Protein AF-A0A1Y5E3F0-F1 (afdb_monomer_lite)

Foldseek 3Di:
DDWAWDAAFDVQWGWIDDLQWIFIWGWDDDPPDTDTDTDDTGRFFLVVVVVVCVVVVRHGDPVNVVVSVPAHTGPVVNSCCVVVVVPDD

Secondary structure (DSSP, 8-state):
---EEEEEEETTEEEEE-SS-EEEEEEEEETTEEEEEEEEEE-SBHHHHHHHHHHTT----HHHHHHHHHS-SBHHHHHHHHHHTTS--

Sequence (89 aa):
MKDKFLFELTDGWALLYDNRQWMICRARKRHAQEVWHPVSFIESTKTALLVCMRQKGIVPTPEAQAKLDKMPERFRDWLQEHLGGNVNG

Radius of gyration: 13.27 Å; chains: 1; bounding box: 43×27×31 Å

Structure (mmCIF, N/CA/C/O backbone):
data_AF-A0A1Y5E3F0-F1
#
_entry.id   AF-A0A1Y5E3F0-F1
#
loop_
_atom_site.group_PDB
_atom_site.id
_atom_site.type_symbol
_atom_site.label_atom_id
_atom_site.label_alt_id
_atom_site.label_comp_id
_atom_site.label_asym_id
_atom_site.label_entity_id
_atom_site.label_seq_id
_atom_site.pdbx_PDB_ins_code
_atom_site.Cartn_x
_atom_site.Cartn_y
_atom_site.Cartn_z
_atom_site.occupancy
_atom_site.B_iso_or_equiv
_atom_site.auth_seq_id
_atom_site.auth_comp_id
_atom_site.auth_asym_id
_atom_site.auth_atom_id
_atom_site.pdbx_PDB_model_num
ATOM 1 N N . MET A 1 1 ? 2.477 -16.471 11.192 1.00 53.03 1 MET A N 1
ATOM 2 C CA . MET A 1 1 ? 2.641 -15.345 10.247 1.00 53.03 1 MET A CA 1
ATOM 3 C C . MET A 1 1 ? 2.411 -14.072 11.035 1.00 53.03 1 MET A C 1
ATOM 5 O O . MET A 1 1 ? 1.484 -14.066 11.830 1.00 53.03 1 MET A O 1
ATOM 9 N N . LYS A 1 2 ? 3.292 -13.073 10.920 1.00 72.62 2 LYS A N 1
ATOM 10 C CA . LYS A 1 2 ? 3.036 -11.730 11.453 1.00 72.62 2 LYS A CA 1
ATOM 11 C C . LYS A 1 2 ? 2.837 -10.826 10.252 1.00 72.62 2 LYS A C 1
ATOM 13 O O . LYS A 1 2 ? 3.809 -10.466 9.596 1.00 72.62 2 LYS A O 1
ATOM 18 N N . ASP A 1 3 ? 1.585 -10.563 9.943 1.00 81.12 3 ASP A N 1
ATOM 19 C CA . ASP A 1 3 ? 1.175 -9.498 9.050 1.00 81.12 3 ASP A CA 1
ATOM 20 C C . ASP A 1 3 ? 1.651 -8.160 9.623 1.00 81.12 3 ASP A C 1
ATOM 22 O O . ASP A 1 3 ? 1.442 -7.832 10.792 1.00 81.12 3 ASP A O 1
ATOM 26 N N . LYS A 1 4 ? 2.411 -7.431 8.809 1.00 89.38 4 LYS A N 1
ATOM 27 C CA . LYS A 1 4 ? 3.018 -6.157 9.170 1.00 89.38 4 LYS A CA 1
ATOM 28 C C . LYS A 1 4 ? 2.301 -5.047 8.431 1.00 89.38 4 LYS A C 1
ATOM 30 O O . LYS A 1 4 ? 2.183 -5.071 7.208 1.00 89.38 4 LYS A O 1
ATOM 35 N N . PHE A 1 5 ? 1.843 -4.065 9.191 1.00 91.00 5 PHE A N 1
ATOM 36 C CA . PHE A 1 5 ? 1.311 -2.828 8.649 1.00 91.00 5 PHE A CA 1
ATOM 37 C C . PHE A 1 5 ? 2.405 -2.040 7.933 1.00 91.00 5 PHE A C 1
ATOM 39 O O . PHE A 1 5 ? 3.480 -1.839 8.497 1.00 91.00 5 PHE A O 1
ATOM 46 N N . LEU A 1 6 ? 2.132 -1.620 6.694 1.00 90.94 6 LEU A N 1
ATOM 47 C CA . LEU A 1 6 ? 3.059 -0.814 5.907 1.00 90.94 6 LEU A CA 1
ATOM 48 C C . LEU A 1 6 ? 2.612 0.650 5.869 1.00 90.94 6 LEU A C 1
ATOM 50 O O . LEU A 1 6 ? 3.327 1.522 6.356 1.00 90.94 6 LEU A O 1
ATOM 54 N N . PHE A 1 7 ? 1.436 0.923 5.304 1.00 92.69 7 PHE A N 1
ATOM 55 C CA . PHE A 1 7 ? 0.808 2.247 5.305 1.00 92.69 7 PHE A CA 1
ATOM 56 C C . PHE A 1 7 ? -0.667 2.168 4.900 1.00 92.69 7 PHE A C 1
ATOM 58 O O . PHE A 1 7 ? -1.098 1.219 4.241 1.00 92.69 7 PHE A O 1
ATOM 65 N N . GLU A 1 8 ? -1.436 3.196 5.256 1.00 93.69 8 GLU A N 1
ATOM 66 C CA . GLU A 1 8 ? -2.806 3.369 4.767 1.00 93.69 8 GLU A CA 1
ATOM 67 C C . GLU A 1 8 ? -2.789 3.800 3.304 1.00 93.69 8 GLU A C 1
ATOM 69 O O . GLU A 1 8 ? -2.029 4.685 2.911 1.00 93.69 8 GLU A O 1
ATOM 74 N N . LEU A 1 9 ? -3.623 3.154 2.494 1.00 92.88 9 LEU A N 1
ATOM 75 C CA . LEU A 1 9 ? -3.830 3.515 1.098 1.00 92.88 9 LEU A CA 1
ATOM 76 C C . LEU A 1 9 ? -4.790 4.700 1.017 1.00 92.88 9 LEU A C 1
ATOM 78 O O . LEU A 1 9 ? -4.523 5.676 0.326 1.00 92.88 9 LEU A O 1
ATOM 82 N N . THR A 1 10 ? -5.913 4.591 1.717 1.00 93.06 10 THR A N 1
ATOM 83 C CA . THR A 1 10 ? -6.986 5.585 1.806 1.00 93.06 10 THR A CA 1
ATOM 84 C C . THR A 1 10 ? -7.890 5.212 2.979 1.00 93.06 10 THR A C 1
ATOM 86 O O . THR A 1 10 ? -7.675 4.171 3.601 1.00 93.06 10 THR A O 1
ATOM 89 N N . ASP A 1 11 ? -8.905 6.019 3.273 1.00 90.31 11 ASP A N 1
ATOM 90 C CA . ASP A 1 11 ? -9.819 5.757 4.386 1.00 90.31 11 ASP A CA 1
ATOM 91 C C . ASP A 1 11 ? -10.418 4.339 4.291 1.00 90.31 11 ASP A C 1
ATOM 93 O O . ASP A 1 11 ? -10.994 3.929 3.275 1.00 90.31 11 ASP A O 1
ATOM 97 N N . GLY A 1 12 ? -10.196 3.547 5.341 1.00 90.81 12 GLY A N 1
ATOM 98 C CA . GLY A 1 12 ? -10.651 2.164 5.435 1.00 90.81 12 GLY A CA 1
ATOM 99 C C . GLY A 1 12 ? -9.879 1.137 4.594 1.00 90.81 12 GLY A C 1
ATOM 100 O O . GLY A 1 12 ? -10.308 -0.020 4.524 1.00 90.81 12 GLY A O 1
ATOM 101 N N . TRP A 1 13 ? -8.746 1.504 3.989 1.00 94.38 13 TRP A N 1
ATOM 102 C CA . TRP A 1 13 ? -7.882 0.601 3.223 1.00 94.38 13 TRP A CA 1
ATOM 103 C C . TRP A 1 13 ? -6.413 0.764 3.594 1.00 94.38 13 TRP A C 1
ATOM 105 O O . TRP A 1 13 ? -5.867 1.862 3.572 1.00 94.38 13 TRP A O 1
ATOM 115 N N . ALA A 1 14 ? -5.729 -0.352 3.818 1.00 94.50 14 ALA A N 1
ATOM 116 C CA . ALA A 1 14 ? -4.310 -0.358 4.138 1.00 94.50 14 ALA A CA 1
ATOM 117 C C . ALA A 1 14 ? -3.554 -1.400 3.323 1.00 94.50 14 ALA A C 1
ATOM 119 O O . ALA A 1 14 ? -4.101 -2.436 2.937 1.00 94.50 14 ALA A O 1
ATOM 120 N N . LEU A 1 15 ? -2.276 -1.121 3.086 1.00 94.19 15 LEU A N 1
ATOM 121 C CA . LEU A 1 15 ? -1.332 -2.091 2.568 1.00 94.19 15 LEU A CA 1
ATOM 122 C C . LEU A 1 15 ? -0.565 -2.688 3.747 1.00 94.19 15 LEU A C 1
ATOM 124 O O . LEU A 1 15 ? 0.108 -1.987 4.505 1.00 94.19 15 LEU A O 1
ATOM 128 N N . LEU A 1 16 ? -0.693 -3.996 3.904 1.00 93.81 16 LEU A N 1
ATOM 129 C CA . LEU A 1 16 ? 0.099 -4.813 4.808 1.00 93.81 16 LEU A CA 1
ATOM 130 C C . LEU A 1 16 ? 1.040 -5.680 3.973 1.00 93.81 16 LEU A C 1
ATOM 132 O O . LEU A 1 16 ? 0.913 -5.787 2.753 1.00 93.81 16 LEU A O 1
ATOM 136 N N . TYR A 1 17 ? 1.981 -6.330 4.634 1.00 93.19 17 TYR A N 1
ATOM 137 C CA . TYR A 1 17 ? 2.813 -7.345 4.013 1.00 93.19 17 TYR A CA 1
ATOM 138 C C . TYR A 1 17 ? 3.126 -8.465 4.998 1.00 93.19 17 TYR A C 1
ATOM 140 O O . TYR A 1 17 ? 3.109 -8.275 6.215 1.00 93.19 17 TYR A O 1
ATOM 148 N N . ASP A 1 18 ? 3.438 -9.635 4.464 1.00 89.88 18 ASP A N 1
ATOM 149 C CA . ASP A 1 18 ? 4.120 -10.693 5.198 1.00 89.88 18 ASP A CA 1
ATOM 150 C C . ASP A 1 18 ? 5.469 -11.001 4.516 1.00 89.88 18 ASP A C 1
ATOM 152 O O . ASP A 1 18 ? 5.903 -10.295 3.611 1.00 89.88 18 ASP A O 1
ATOM 156 N N . ASN A 1 19 ? 6.171 -12.054 4.937 1.00 86.69 19 ASN A N 1
ATOM 157 C CA . ASN A 1 19 ? 7.472 -12.413 4.352 1.00 86.69 19 ASN A CA 1
ATOM 158 C C . ASN A 1 19 ? 7.383 -13.016 2.929 1.00 86.69 19 ASN A C 1
ATOM 160 O O . ASN A 1 19 ? 8.387 -13.508 2.417 1.00 86.69 19 ASN A O 1
ATOM 164 N N . ARG A 1 20 ? 6.196 -13.071 2.320 1.00 88.81 20 ARG A N 1
ATOM 165 C CA . ARG A 1 20 ? 5.917 -13.741 1.042 1.00 88.81 20 ARG A CA 1
ATOM 166 C C . ARG A 1 20 ? 5.132 -12.870 0.065 1.00 88.81 20 ARG A C 1
ATOM 168 O O . ARG A 1 20 ? 5.307 -13.047 -1.135 1.00 88.81 20 ARG A O 1
ATOM 175 N N . GLN A 1 21 ? 4.294 -11.956 0.547 1.00 92.50 21 GLN A N 1
ATOM 176 C CA . GLN A 1 21 ? 3.384 -11.192 -0.301 1.00 92.50 21 GLN A CA 1
ATOM 177 C C . GLN A 1 21 ? 2.957 -9.853 0.310 1.00 92.50 21 GLN A C 1
ATOM 179 O O . GLN A 1 21 ? 2.920 -9.671 1.531 1.00 92.50 21 GLN A O 1
ATOM 184 N N . TRP A 1 22 ? 2.557 -8.925 -0.560 1.00 94.44 22 TRP A N 1
ATOM 185 C CA . TRP A 1 22 ? 1.759 -7.770 -0.164 1.00 94.44 22 TRP A CA 1
ATOM 186 C C . TRP A 1 22 ? 0.316 -8.189 0.074 1.00 94.44 22 TRP A C 1
ATOM 188 O O . TRP A 1 22 ? -0.222 -9.063 -0.605 1.00 94.44 22 TRP A O 1
ATOM 198 N N . MET A 1 23 ? -0.334 -7.527 1.018 1.00 94.44 23 MET A N 1
ATOM 199 C CA . MET A 1 23 ? -1.713 -7.785 1.382 1.00 94.44 23 MET A CA 1
ATOM 200 C C . MET A 1 23 ? -2.493 -6.481 1.374 1.00 94.44 23 MET A C 1
ATOM 202 O O . MET A 1 23 ? -2.195 -5.561 2.131 1.00 94.44 23 MET A O 1
ATOM 206 N N . ILE A 1 24 ? -3.528 -6.405 0.547 1.00 94.06 24 ILE A N 1
ATOM 207 C CA . ILE A 1 24 ? -4.489 -5.309 0.640 1.00 94.06 24 ILE A CA 1
ATOM 208 C C . ILE A 1 24 ? -5.470 -5.674 1.746 1.00 94.06 24 ILE A C 1
ATOM 210 O O . ILE A 1 24 ? -6.153 -6.699 1.657 1.00 94.06 24 ILE A O 1
ATOM 214 N N . CYS A 1 25 ? -5.572 -4.820 2.754 1.00 93.94 25 CYS A N 1
ATOM 215 C CA . CYS A 1 25 ? -6.491 -4.974 3.866 1.00 93.94 25 CYS A CA 1
ATOM 216 C C . CYS A 1 25 ? -7.571 -3.903 3.841 1.00 93.94 25 CYS A C 1
ATOM 218 O O . CYS A 1 25 ? -7.336 -2.761 3.451 1.00 93.94 25 CYS A O 1
ATOM 220 N N . ARG A 1 26 ? -8.757 -4.279 4.313 1.00 92.69 26 ARG A N 1
ATOM 221 C CA . ARG A 1 26 ? -9.874 -3.365 4.527 1.00 92.69 26 ARG A CA 1
ATOM 222 C C . ARG A 1 26 ? -10.161 -3.259 6.016 1.00 92.69 26 ARG A C 1
ATOM 224 O O . ARG A 1 26 ? -10.272 -4.288 6.688 1.00 92.69 26 ARG A O 1
ATOM 231 N N . ALA A 1 27 ? -10.314 -2.038 6.510 1.00 91.75 27 ALA A N 1
ATOM 232 C CA . ALA A 1 27 ? -10.778 -1.789 7.862 1.00 91.75 27 ALA A CA 1
ATOM 233 C C . ALA A 1 27 ? -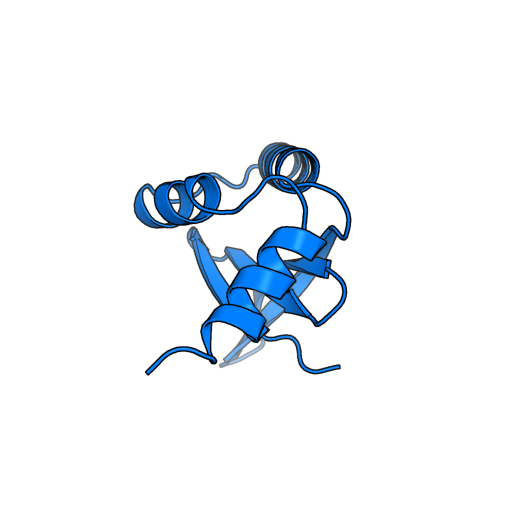12.192 -2.349 8.017 1.00 91.75 27 ALA A C 1
ATOM 235 O O . ALA A 1 27 ? -13.090 -2.086 7.209 1.00 91.75 27 ALA A O 1
ATOM 236 N N . ARG A 1 28 ? -12.407 -3.125 9.073 1.00 87.38 28 ARG A N 1
ATOM 237 C CA . ARG A 1 28 ? -13.743 -3.457 9.554 1.00 87.38 28 ARG A CA 1
ATOM 238 C C . ARG A 1 28 ? -13.848 -3.025 11.001 1.00 87.38 28 ARG A C 1
ATOM 240 O O . ARG A 1 28 ? -13.051 -3.437 11.840 1.00 87.38 28 ARG A O 1
ATOM 247 N N . LYS A 1 29 ? -14.878 -2.240 11.302 1.00 81.81 29 LYS A N 1
ATOM 248 C CA . LYS A 1 29 ? -15.258 -1.955 12.683 1.00 81.81 29 LYS A CA 1
ATOM 249 C C . LYS A 1 29 ? -15.885 -3.213 13.270 1.00 81.81 29 LYS A C 1
ATOM 251 O O . LYS A 1 29 ? -16.967 -3.623 12.852 1.00 81.81 29 LYS A O 1
ATOM 256 N N . ARG A 1 30 ? -15.195 -3.841 14.219 1.00 75.56 30 ARG A N 1
ATOM 257 C CA . ARG A 1 30 ? -15.734 -4.939 15.020 1.00 75.56 30 ARG A CA 1
ATOM 258 C C . ARG A 1 30 ? -15.893 -4.432 16.448 1.00 75.56 30 ARG A C 1
ATOM 260 O O . ARG A 1 30 ? -14.921 -4.292 17.183 1.00 75.56 30 ARG A O 1
ATOM 267 N N . HIS A 1 31 ? -17.138 -4.155 16.830 1.00 77.81 31 HIS A N 1
ATOM 268 C CA . HIS A 1 31 ? -17.476 -3.493 18.093 1.00 77.81 31 HIS A CA 1
ATOM 269 C C . HIS A 1 31 ? -16.740 -2.149 18.249 1.00 77.81 31 HIS A C 1
ATOM 271 O O . HIS A 1 31 ? -17.034 -1.209 17.516 1.00 77.81 31 HIS A O 1
ATOM 277 N N . ALA A 1 32 ? -15.789 -2.077 19.184 1.00 77.88 32 ALA A N 1
ATOM 278 C CA . ALA A 1 32 ? -15.020 -0.887 19.539 1.00 77.88 32 ALA A CA 1
ATOM 279 C C . ALA A 1 32 ? -13.608 -0.855 18.926 1.00 77.88 32 ALA A C 1
ATOM 281 O O . ALA A 1 32 ? -12.848 0.063 19.216 1.00 77.88 32 ALA A O 1
ATOM 282 N N . GLN A 1 33 ? -13.232 -1.852 18.116 1.00 79.44 33 GLN A N 1
ATOM 283 C CA . GLN A 1 33 ? -11.902 -1.932 17.514 1.00 79.44 33 GLN A CA 1
ATOM 284 C C . GLN A 1 33 ? -11.992 -1.984 15.993 1.00 79.44 33 GLN A C 1
ATOM 286 O O . GLN A 1 33 ? -12.831 -2.681 15.412 1.00 79.44 33 GLN A O 1
ATOM 291 N N . GLU A 1 34 ? -11.109 -1.234 15.349 1.00 81.25 34 GLU A N 1
ATOM 292 C CA . GLU A 1 34 ? -10.865 -1.368 13.926 1.00 81.25 34 GLU A CA 1
ATOM 293 C C . GLU A 1 34 ? -9.910 -2.536 13.697 1.00 81.25 34 GLU A C 1
ATOM 295 O O . GLU A 1 34 ? -8.805 -2.574 14.234 1.00 81.25 34 GLU A O 1
ATOM 300 N N . VAL A 1 35 ? -10.369 -3.522 12.930 1.00 86.56 35 VAL A N 1
ATOM 301 C CA . VAL A 1 35 ? -9.580 -4.699 12.577 1.00 86.56 35 VAL A CA 1
ATOM 302 C C . VAL A 1 35 ? -9.322 -4.671 11.080 1.00 86.56 35 VAL A C 1
ATOM 304 O O . VAL A 1 35 ? -10.252 -4.579 10.272 1.00 86.56 35 VAL A O 1
ATOM 307 N N . TRP A 1 36 ? -8.053 -4.782 10.705 1.00 90.12 36 TRP A N 1
ATOM 308 C CA . TRP A 1 36 ? -7.632 -4.895 9.316 1.00 90.12 36 TRP A CA 1
ATOM 309 C C . TRP A 1 36 ? -7.847 -6.322 8.828 1.00 90.12 36 TRP A C 1
ATOM 311 O O . TRP A 1 36 ? -7.212 -7.258 9.306 1.00 90.12 36 TRP A O 1
ATOM 321 N N . HIS A 1 37 ? -8.747 -6.496 7.863 1.00 90.31 37 HIS A N 1
ATOM 322 C CA . HIS A 1 37 ? -8.980 -7.792 7.239 1.00 90.31 37 HIS A CA 1
ATOM 323 C C . HIS A 1 37 ? -8.289 -7.862 5.878 1.00 90.31 37 HIS A C 1
ATOM 325 O O . HIS A 1 37 ? -8.643 -7.063 5.004 1.00 90.31 37 HIS A O 1
ATOM 331 N N . PRO A 1 38 ? -7.365 -8.813 5.653 1.00 91.12 38 PRO A N 1
ATOM 332 C CA . PRO A 1 38 ? -6.767 -9.010 4.342 1.00 91.12 38 PRO A CA 1
ATOM 333 C C . PRO A 1 38 ? -7.833 -9.484 3.355 1.00 91.12 38 PRO A C 1
ATOM 335 O O . PRO A 1 38 ? -8.573 -10.432 3.617 1.00 91.12 38 PRO A O 1
ATOM 338 N N . VAL A 1 39 ? -7.931 -8.800 2.217 1.00 92.56 39 VAL A N 1
ATOM 339 C CA . VAL A 1 39 ? -8.893 -9.117 1.153 1.00 92.56 39 VAL A CA 1
ATOM 340 C C . VAL A 1 39 ? -8.222 -9.564 -0.139 1.00 92.56 39 VAL A C 1
ATOM 342 O O . VAL A 1 39 ? -8.893 -10.100 -1.021 1.00 92.56 39 VAL A O 1
ATOM 345 N N . SER A 1 40 ? -6.928 -9.301 -0.313 1.00 92.69 40 SER A N 1
ATOM 346 C CA . SER A 1 40 ? -6.157 -9.762 -1.469 1.00 92.69 40 SER A CA 1
ATOM 347 C C . SER A 1 40 ? -4.691 -9.897 -1.122 1.00 92.69 40 SER A C 1
ATOM 349 O O . SER A 1 40 ? -4.161 -9.096 -0.359 1.00 92.69 40 SER A O 1
ATOM 351 N N . PHE A 1 41 ? -4.069 -10.905 -1.718 1.00 92.25 41 PHE A N 1
ATOM 352 C CA . PHE A 1 41 ? -2.691 -11.301 -1.488 1.00 92.25 41 PHE A CA 1
ATOM 353 C C . PHE A 1 41 ? -1.958 -11.262 -2.829 1.00 92.25 41 PHE A C 1
ATOM 355 O O . PHE A 1 41 ? -2.456 -11.801 -3.817 1.00 92.25 41 PHE A O 1
ATOM 362 N N . ILE A 1 42 ? -0.830 -10.559 -2.883 1.00 92.38 42 ILE A N 1
ATOM 363 C CA . ILE A 1 42 ? -0.095 -10.262 -4.110 1.00 92.38 42 ILE A CA 1
ATOM 364 C C . ILE A 1 42 ? 1.381 -10.572 -3.874 1.00 92.38 42 ILE A C 1
ATOM 366 O O . ILE A 1 42 ? 2.108 -9.779 -3.281 1.00 92.38 42 ILE A O 1
ATOM 370 N N . GLU A 1 43 ? 1.822 -11.729 -4.360 1.00 91.19 43 GLU A N 1
ATOM 371 C CA . GLU A 1 43 ? 3.225 -12.172 -4.287 1.00 91.19 43 GLU A CA 1
ATOM 372 C C . GLU A 1 43 ? 4.047 -11.809 -5.537 1.00 91.19 43 GLU A C 1
ATOM 374 O O . GLU A 1 43 ? 5.246 -12.071 -5.602 1.00 91.19 43 GLU A O 1
ATOM 379 N N . SER A 1 44 ? 3.400 -11.240 -6.559 1.00 89.62 44 SER A N 1
ATOM 380 C CA . SER A 1 44 ? 3.996 -11.065 -7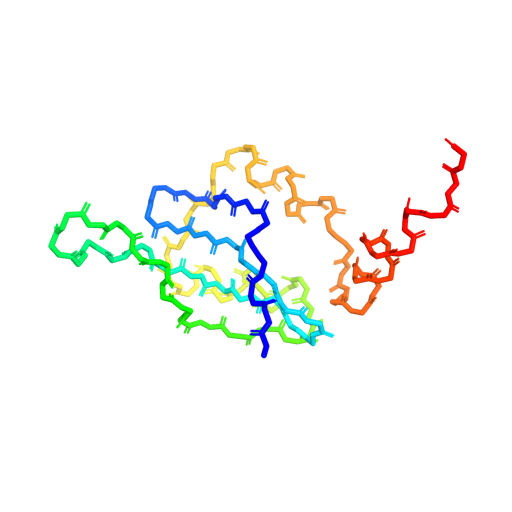.886 1.00 89.62 44 SER A CA 1
ATOM 381 C C . SER A 1 44 ? 4.606 -9.671 -8.071 1.00 89.62 44 SER A C 1
ATOM 383 O O . SER A 1 44 ? 5.739 -9.415 -7.654 1.00 89.62 44 SER A O 1
ATOM 385 N N . THR A 1 45 ? 3.872 -8.763 -8.720 1.00 92.19 45 THR A N 1
ATOM 386 C CA . THR A 1 45 ? 4.383 -7.461 -9.150 1.00 92.19 45 THR A CA 1
ATOM 387 C C . THR A 1 45 ? 3.542 -6.301 -8.638 1.00 92.19 45 THR A C 1
ATOM 389 O O . THR A 1 45 ? 2.348 -6.443 -8.357 1.00 92.19 45 THR A O 1
ATOM 392 N N . LYS A 1 46 ? 4.158 -5.118 -8.567 1.00 91.81 46 LYS A N 1
ATOM 393 C CA . LYS A 1 46 ? 3.495 -3.848 -8.270 1.00 91.81 46 LYS A CA 1
ATOM 394 C C . LYS A 1 46 ? 2.356 -3.593 -9.253 1.00 91.81 46 LYS A C 1
ATOM 396 O O . LYS A 1 46 ? 1.290 -3.144 -8.852 1.00 91.81 46 LYS A O 1
ATOM 401 N N . THR A 1 47 ? 2.526 -3.959 -10.520 1.00 92.31 47 THR A N 1
ATOM 402 C CA . THR A 1 47 ? 1.460 -3.867 -11.525 1.00 92.31 47 THR A CA 1
ATOM 403 C C . THR A 1 47 ? 0.236 -4.693 -11.130 1.00 92.31 47 THR A C 1
ATOM 405 O O . THR A 1 47 ? -0.882 -4.185 -11.189 1.00 92.31 47 THR A O 1
ATOM 408 N N . ALA A 1 48 ? 0.422 -5.929 -10.654 1.00 92.50 48 ALA A N 1
ATOM 409 C CA . ALA A 1 48 ? -0.684 -6.751 -10.160 1.00 92.50 48 ALA A CA 1
ATOM 410 C C . ALA A 1 48 ? -1.354 -6.129 -8.921 1.00 92.50 48 ALA A C 1
ATOM 412 O O . ALA A 1 48 ? -2.583 -6.117 -8.831 1.00 92.50 48 ALA A O 1
ATOM 413 N N . LEU A 1 49 ? -0.564 -5.550 -8.007 1.00 92.50 49 LEU A N 1
ATOM 414 C CA . LEU A 1 49 ? -1.070 -4.810 -6.847 1.00 92.50 49 LEU A CA 1
ATOM 415 C C . LEU A 1 49 ? -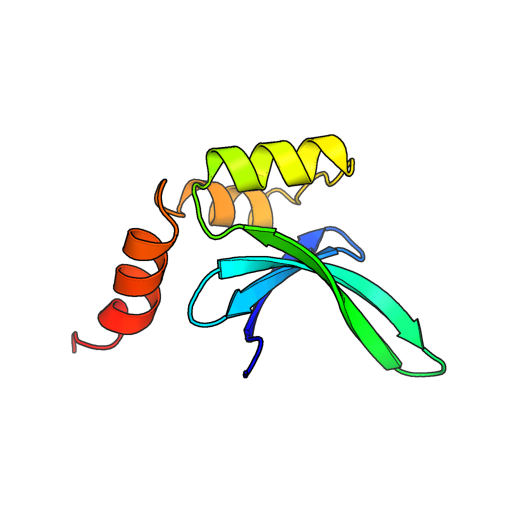1.956 -3.628 -7.279 1.00 92.50 49 LEU A C 1
ATOM 417 O O . LEU A 1 49 ? -3.097 -3.524 -6.833 1.00 92.50 49 LEU A O 1
ATOM 421 N N . LEU A 1 50 ? -1.466 -2.783 -8.188 1.00 9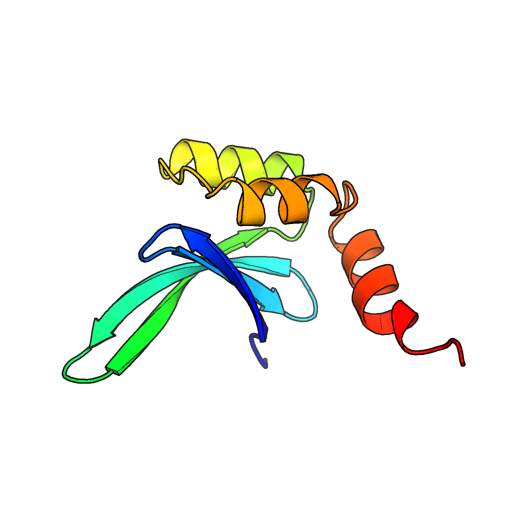1.88 50 LEU A N 1
ATOM 422 C CA . LEU A 1 50 ? -2.184 -1.605 -8.687 1.00 91.88 50 LEU A CA 1
ATOM 423 C C . LEU A 1 50 ? -3.457 -1.984 -9.453 1.00 91.88 50 LEU A C 1
ATOM 425 O O . LEU A 1 50 ? -4.503 -1.359 -9.275 1.00 91.88 50 LEU A O 1
ATOM 429 N N . VAL A 1 51 ? -3.407 -3.039 -10.270 1.00 93.19 51 VAL A N 1
ATOM 430 C CA . VAL A 1 51 ? -4.594 -3.569 -10.955 1.00 93.19 51 VAL A CA 1
ATOM 431 C C . VAL A 1 51 ? -5.622 -4.067 -9.940 1.00 93.19 51 VAL A C 1
ATOM 433 O O . VAL A 1 51 ? -6.804 -3.750 -10.067 1.00 93.19 51 VAL A O 1
ATOM 436 N N . CYS A 1 52 ? -5.189 -4.789 -8.903 1.00 93.25 52 CYS A N 1
ATOM 437 C CA . CYS A 1 52 ? -6.070 -5.264 -7.838 1.00 93.25 52 CYS A CA 1
ATOM 438 C C . CYS A 1 52 ? -6.723 -4.101 -7.075 1.00 93.25 52 CYS A C 1
ATOM 440 O O . CYS A 1 52 ? -7.931 -4.121 -6.831 1.00 93.25 52 CYS A O 1
ATOM 442 N N . MET A 1 53 ? -5.954 -3.054 -6.760 1.00 92.94 53 MET A N 1
ATOM 443 C CA . MET A 1 53 ? -6.472 -1.826 -6.152 1.00 92.94 53 MET A CA 1
ATOM 444 C C . MET A 1 53 ? -7.539 -1.170 -7.032 1.00 92.94 53 MET A C 1
ATOM 446 O O . MET A 1 53 ? -8.635 -0.876 -6.553 1.00 92.94 53 MET A O 1
ATOM 450 N N . ARG A 1 54 ? -7.261 -1.021 -8.333 1.00 93.00 54 ARG A N 1
ATOM 451 C CA . ARG A 1 54 ? -8.197 -0.431 -9.297 1.00 93.00 54 ARG A CA 1
ATOM 452 C C . ARG A 1 54 ? -9.486 -1.242 -9.419 1.00 93.00 54 ARG A C 1
ATOM 454 O O . ARG A 1 54 ? -10.564 -0.658 -9.410 1.00 93.00 54 ARG A O 1
ATOM 461 N N . GLN A 1 55 ? -9.396 -2.572 -9.476 1.00 93.25 55 GLN A N 1
ATOM 462 C CA . GLN A 1 55 ? -10.573 -3.453 -9.519 1.00 93.25 55 GLN A CA 1
ATOM 463 C C . GLN A 1 55 ? -11.451 -3.331 -8.268 1.00 93.25 55 GLN A C 1
ATOM 465 O O . GLN A 1 55 ? -12.662 -3.517 -8.342 1.00 93.25 55 GLN A O 1
ATOM 470 N N . LYS A 1 56 ? -10.854 -3.008 -7.117 1.00 90.19 56 LYS A N 1
ATOM 471 C CA . LYS A 1 56 ? -11.571 -2.787 -5.855 1.00 90.19 56 LYS A CA 1
ATOM 472 C C . LYS A 1 56 ? -12.046 -1.345 -5.661 1.00 90.19 56 LYS A C 1
ATOM 474 O O . LYS A 1 56 ? -12.660 -1.061 -4.636 1.00 90.19 56 LYS A O 1
ATOM 479 N N . GLY A 1 57 ? -11.763 -0.450 -6.609 1.00 91.94 57 GLY A N 1
ATOM 480 C CA . GLY A 1 57 ? -12.095 0.971 -6.502 1.00 91.94 57 GLY A CA 1
ATOM 481 C C . GLY A 1 57 ? -11.285 1.715 -5.437 1.00 91.94 57 GLY A C 1
ATOM 482 O O . GLY A 1 57 ? -11.751 2.720 -4.912 1.00 91.94 57 GLY A O 1
ATOM 483 N N . ILE A 1 58 ? -10.094 1.221 -5.085 1.00 93.19 58 ILE A N 1
ATOM 484 C CA . ILE A 1 58 ? -9.216 1.879 -4.113 1.00 93.19 58 ILE A CA 1
ATOM 485 C C . ILE A 1 58 ? -8.512 3.037 -4.814 1.00 93.19 58 ILE A C 1
ATOM 487 O O . ILE A 1 58 ? -7.721 2.819 -5.733 1.00 93.19 58 ILE A O 1
ATOM 491 N N . VAL A 1 59 ? -8.783 4.256 -4.354 1.00 92.62 59 VAL A N 1
ATOM 492 C CA . VAL A 1 59 ? -8.085 5.466 -4.795 1.00 92.62 59 VAL A CA 1
ATOM 493 C C . VAL A 1 59 ? -7.108 5.866 -3.691 1.00 92.62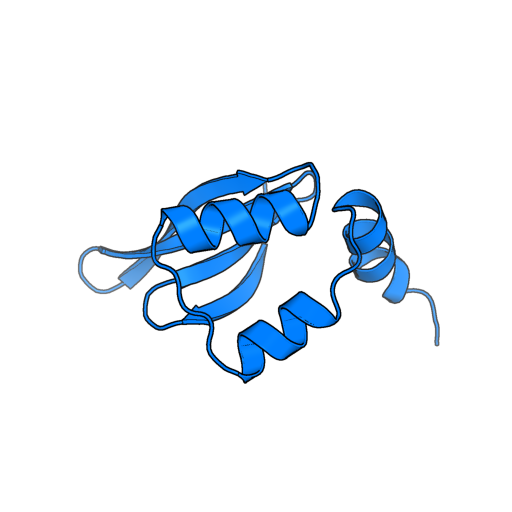 59 VAL A C 1
ATOM 495 O O . VAL A 1 59 ? -7.562 6.336 -2.645 1.00 92.62 59 VAL A O 1
ATOM 498 N N . PRO A 1 60 ? -5.796 5.629 -3.865 1.00 92.19 60 PRO A N 1
ATOM 499 C CA . PRO A 1 60 ? -4.818 5.968 -2.845 1.00 92.19 60 PRO A CA 1
ATOM 500 C C . PRO A 1 60 ? -4.713 7.486 -2.661 1.00 92.19 60 PRO A C 1
ATOM 502 O O . PRO A 1 60 ? -4.877 8.254 -3.611 1.00 92.19 60 PRO A O 1
ATOM 505 N N . THR A 1 61 ? -4.409 7.924 -1.441 1.00 94.25 61 THR A N 1
ATOM 506 C CA . THR A 1 61 ? -4.052 9.323 -1.175 1.00 94.25 61 THR A CA 1
ATOM 507 C C . THR A 1 61 ? -2.748 9.684 -1.896 1.00 94.25 61 THR A C 1
ATOM 509 O O . THR A 1 61 ? -1.954 8.792 -2.205 1.00 94.25 61 THR A O 1
ATOM 512 N N . PRO A 1 62 ? -2.461 10.976 -2.146 1.00 92.50 62 PRO A N 1
ATOM 513 C CA . PRO A 1 62 ? -1.205 11.390 -2.779 1.00 92.50 62 PRO A CA 1
ATOM 514 C C . PRO A 1 62 ? 0.041 10.863 -2.051 1.00 92.50 62 PRO A C 1
ATOM 516 O O . PRO A 1 62 ? 1.021 10.472 -2.681 1.00 92.50 62 PRO A O 1
ATOM 519 N N . GLU A 1 63 ? -0.014 10.789 -0.720 1.00 91.69 63 GLU A N 1
ATOM 520 C CA . GLU A 1 63 ? 1.063 10.245 0.110 1.00 91.69 63 GLU A CA 1
ATOM 521 C C . GLU A 1 63 ? 1.229 8.732 -0.071 1.00 91.69 63 GLU A C 1
ATOM 523 O O . GLU A 1 63 ? 2.353 8.237 -0.190 1.00 91.69 63 GLU A O 1
ATOM 528 N N . ALA A 1 64 ? 0.122 7.987 -0.119 1.00 92.38 64 ALA A N 1
ATOM 529 C CA . ALA A 1 64 ? 0.146 6.554 -0.383 1.00 92.38 64 ALA A CA 1
ATOM 530 C C . ALA A 1 64 ? 0.621 6.256 -1.810 1.00 92.38 64 ALA A C 1
ATOM 532 O O . ALA A 1 64 ? 1.424 5.348 -2.015 1.00 92.38 64 ALA A O 1
ATOM 533 N N . GLN A 1 65 ? 0.184 7.055 -2.782 1.00 92.38 65 GLN A N 1
ATOM 534 C CA . GLN A 1 65 ? 0.617 6.964 -4.171 1.00 92.38 65 GLN A CA 1
ATOM 535 C C . GLN A 1 65 ? 2.130 7.181 -4.282 1.00 92.38 65 GLN A C 1
ATOM 537 O O . GLN A 1 65 ? 2.823 6.331 -4.830 1.00 92.38 65 GLN A O 1
ATOM 542 N N . ALA A 1 66 ? 2.676 8.219 -3.641 1.00 92.38 66 ALA A N 1
ATOM 543 C CA . ALA A 1 66 ? 4.119 8.460 -3.620 1.00 92.38 66 ALA A CA 1
ATOM 544 C C . ALA A 1 66 ? 4.919 7.295 -3.004 1.00 92.38 66 ALA A C 1
ATOM 546 O O . ALA A 1 66 ? 6.041 7.018 -3.432 1.00 92.38 66 ALA A O 1
ATOM 547 N N . LYS A 1 67 ? 4.363 6.592 -2.006 1.00 91.44 67 LYS A N 1
ATOM 548 C CA . LYS A 1 67 ? 4.974 5.373 -1.448 1.00 91.44 67 LYS A CA 1
ATOM 549 C C . LYS A 1 67 ? 4.913 4.211 -2.439 1.00 91.44 67 LYS A C 1
ATOM 551 O O . LYS A 1 67 ? 5.925 3.546 -2.630 1.00 91.44 67 LYS A O 1
ATOM 556 N N . LEU A 1 68 ? 3.769 3.997 -3.092 1.00 90.75 68 LEU A N 1
ATOM 557 C CA . LEU A 1 68 ? 3.599 2.969 -4.125 1.00 90.75 68 LEU A CA 1
ATOM 558 C C . LEU A 1 68 ? 4.543 3.196 -5.311 1.00 90.75 68 LEU A C 1
ATOM 560 O O . LEU A 1 68 ? 5.154 2.251 -5.805 1.00 90.75 68 LEU A O 1
ATOM 564 N N . ASP A 1 69 ? 4.722 4.440 -5.747 1.00 90.06 69 ASP A N 1
ATOM 565 C CA . ASP A 1 69 ? 5.615 4.771 -6.858 1.00 90.06 69 ASP A CA 1
ATOM 566 C C . ASP A 1 69 ? 7.077 4.438 -6.546 1.00 90.06 69 ASP A C 1
ATOM 568 O O . ASP A 1 69 ? 7.778 3.919 -7.415 1.00 90.06 69 ASP A O 1
ATOM 572 N N . LYS A 1 70 ? 7.500 4.616 -5.288 1.00 90.00 70 LYS A N 1
ATOM 573 C CA . LYS A 1 70 ? 8.841 4.251 -4.804 1.00 90.00 70 LYS A CA 1
ATOM 574 C C . LYS A 1 70 ? 9.061 2.747 -4.634 1.00 90.00 70 LYS A C 1
ATOM 576 O O . LYS A 1 70 ? 10.206 2.328 -4.521 1.00 90.00 70 LYS A O 1
ATOM 581 N N . MET A 1 71 ? 8.006 1.933 -4.587 1.00 89.69 71 MET A N 1
ATOM 582 C CA . MET A 1 71 ? 8.163 0.481 -4.480 1.00 89.69 71 MET A CA 1
ATOM 583 C C . MET A 1 71 ? 8.694 -0.091 -5.804 1.00 89.69 71 MET A C 1
ATOM 585 O O . MET A 1 71 ? 8.209 0.302 -6.873 1.00 89.69 71 MET A O 1
ATOM 589 N N . PRO A 1 72 ? 9.646 -1.038 -5.769 1.00 90.75 72 PRO A N 1
ATOM 590 C CA . PRO A 1 72 ? 10.134 -1.699 -6.969 1.00 90.75 72 PRO A CA 1
ATOM 591 C C . PRO A 1 72 ? 9.038 -2.578 -7.581 1.00 90.75 72 PRO A C 1
ATOM 593 O O . PRO A 1 72 ? 7.994 -2.853 -6.981 1.00 90.75 72 PRO A O 1
ATOM 596 N N . GLU A 1 73 ? 9.263 -3.015 -8.819 1.00 91.38 73 GLU A N 1
ATOM 597 C CA . GLU A 1 73 ? 8.245 -3.741 -9.573 1.00 91.38 73 GLU A CA 1
ATOM 598 C C . GLU A 1 73 ? 7.943 -5.126 -8.992 1.00 91.38 73 GLU A C 1
ATOM 600 O O . GLU A 1 73 ? 6.804 -5.572 -9.090 1.00 91.38 73 GLU A O 1
ATOM 605 N N . ARG A 1 74 ? 8.906 -5.811 -8.368 1.00 91.50 7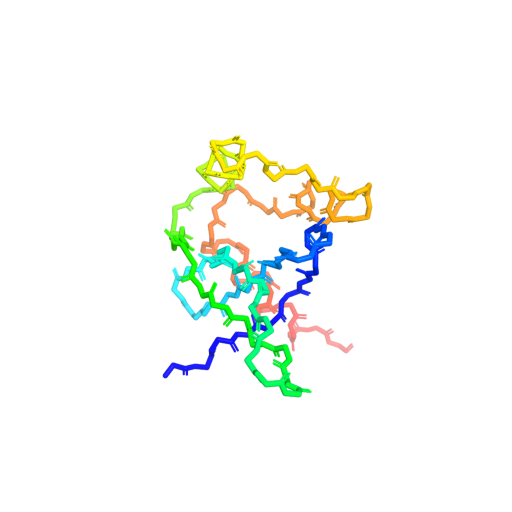4 ARG A N 1
ATOM 606 C CA . ARG A 1 74 ? 8.708 -7.161 -7.818 1.00 91.50 74 ARG A CA 1
ATOM 607 C C . ARG A 1 74 ? 8.657 -7.135 -6.298 1.00 91.50 74 ARG A C 1
ATOM 609 O O . ARG A 1 74 ? 9.451 -6.453 -5.654 1.00 91.50 74 ARG A O 1
ATOM 616 N N . PHE A 1 75 ? 7.790 -7.970 -5.722 1.00 89.38 75 PHE A N 1
ATOM 617 C CA . PHE A 1 75 ? 7.698 -8.118 -4.268 1.00 89.38 75 PHE A CA 1
ATOM 618 C C . PHE A 1 75 ? 9.029 -8.547 -3.635 1.00 89.38 75 PHE A C 1
ATOM 620 O O . PHE A 1 75 ? 9.402 -8.050 -2.579 1.00 89.38 75 PHE A O 1
ATOM 627 N N . ARG A 1 76 ? 9.764 -9.461 -4.281 1.00 87.94 76 ARG A N 1
ATOM 628 C CA . ARG A 1 76 ? 11.031 -9.988 -3.745 1.00 87.94 76 ARG A CA 1
ATOM 629 C C . ARG A 1 76 ? 12.108 -8.912 -3.643 1.00 87.94 76 ARG A C 1
ATOM 631 O O . ARG A 1 76 ? 12.790 -8.864 -2.625 1.00 87.94 76 ARG A O 1
ATOM 638 N N . ASP A 1 77 ? 12.206 -8.053 -4.656 1.00 89.88 77 ASP A N 1
ATOM 639 C CA . ASP A 1 77 ? 13.144 -6.927 -4.664 1.00 89.88 77 ASP A CA 1
ATOM 640 C C . ASP A 1 77 ? 12.764 -5.944 -3.553 1.00 89.88 77 ASP A C 1
ATOM 642 O O . ASP A 1 77 ? 13.593 -5.596 -2.718 1.00 89.88 77 ASP A O 1
ATOM 646 N N . TRP A 1 78 ? 11.469 -5.622 -3.440 1.00 90.81 78 TRP A N 1
ATOM 647 C CA . TRP A 1 78 ? 10.963 -4.776 -2.360 1.00 90.81 78 TRP A CA 1
ATOM 648 C C . TRP A 1 78 ? 11.267 -5.355 -0.978 1.00 90.81 78 TRP A C 1
ATOM 650 O O . TRP A 1 78 ? 11.707 -4.630 -0.093 1.00 90.81 78 TRP A O 1
ATOM 660 N N . LEU A 1 79 ? 11.048 -6.656 -0.775 1.00 89.00 79 LEU A N 1
ATOM 661 C CA . LEU A 1 79 ? 11.303 -7.315 0.501 1.00 89.00 79 LEU A CA 1
ATOM 662 C C . LEU A 1 79 ? 12.799 -7.305 0.832 1.00 89.00 79 LEU A C 1
ATOM 664 O O . LEU A 1 79 ? 13.163 -7.119 1.991 1.00 89.00 79 LEU A O 1
ATOM 668 N N . GLN A 1 80 ? 13.661 -7.483 -0.170 1.00 88.19 80 GLN A N 1
ATOM 669 C CA . GLN A 1 80 ? 15.107 -7.400 -0.005 1.00 88.19 80 GLN A CA 1
ATOM 670 C C . GLN A 1 80 ? 15.552 -5.982 0.360 1.00 88.19 80 GLN A C 1
ATOM 672 O O . GLN A 1 80 ? 16.353 -5.835 1.274 1.00 88.19 80 GLN A O 1
ATOM 677 N N . GLU A 1 81 ? 15.014 -4.944 -0.277 1.00 88.50 81 GLU A N 1
ATOM 678 C CA . GLU A 1 81 ? 15.304 -3.551 0.084 1.00 88.50 81 GLU A CA 1
ATOM 679 C C . GLU A 1 81 ? 14.735 -3.192 1.465 1.00 88.50 81 GLU A C 1
ATOM 681 O O . GLU A 1 81 ? 15.385 -2.518 2.260 1.00 88.50 81 GLU A O 1
ATOM 686 N N . HIS A 1 82 ? 13.544 -3.691 1.796 1.00 83.75 82 HIS A N 1
ATOM 687 C CA . HIS A 1 82 ? 12.852 -3.372 3.043 1.00 83.75 82 HIS A CA 1
ATOM 688 C C . HIS A 1 82 ? 13.424 -4.112 4.263 1.00 83.75 82 HIS A C 1
ATOM 690 O O . HIS A 1 82 ? 13.454 -3.555 5.358 1.00 83.75 82 HIS A O 1
ATOM 696 N N . LEU A 1 83 ? 13.882 -5.360 4.101 1.00 80.69 83 LEU A N 1
ATOM 697 C CA . LEU A 1 83 ? 14.530 -6.137 5.168 1.00 80.69 83 LEU A CA 1
ATOM 698 C C . LEU A 1 83 ? 16.056 -5.980 5.171 1.00 80.69 83 LEU A C 1
ATOM 700 O O . LEU A 1 83 ? 16.669 -5.981 6.236 1.00 80.69 83 LEU A O 1
ATOM 704 N N . GLY A 1 84 ? 16.669 -5.860 3.994 1.00 67.94 84 GLY A N 1
ATOM 705 C CA . GLY A 1 84 ? 18.110 -5.684 3.804 1.00 67.94 84 GLY A CA 1
ATOM 706 C C . GLY A 1 84 ? 18.571 -4.231 3.913 1.00 67.94 84 GLY A C 1
ATOM 707 O O . GLY A 1 84 ? 19.742 -3.988 4.165 1.00 67.94 84 GLY A O 1
ATOM 708 N N . GLY A 1 85 ? 17.668 -3.251 3.835 1.00 55.19 85 GLY A N 1
ATOM 709 C CA . GLY A 1 85 ? 17.970 -1.848 4.136 1.00 55.19 85 GLY A CA 1
ATOM 710 C C . GLY A 1 85 ? 18.334 -1.583 5.602 1.00 55.19 85 GLY A C 1
ATOM 711 O O . GLY A 1 85 ? 18.776 -0.486 5.919 1.00 55.19 85 GLY A O 1
ATOM 712 N N . ASN A 1 86 ? 18.204 -2.576 6.493 1.00 49.50 86 ASN A N 1
ATOM 713 C CA . ASN A 1 86 ? 18.636 -2.486 7.891 1.00 49.50 86 ASN A CA 1
ATOM 714 C C . ASN A 1 86 ? 20.099 -2.934 8.117 1.00 49.50 86 ASN A C 1
ATOM 716 O O . ASN A 1 86 ? 20.503 -3.163 9.256 1.00 49.50 86 ASN A O 1
ATOM 720 N N . VAL A 1 87 ? 20.893 -3.086 7.050 1.00 46.38 87 VAL A N 1
ATOM 721 C CA . VAL A 1 87 ? 22.353 -3.266 7.122 1.00 46.38 87 VAL A CA 1
ATOM 722 C C . VAL A 1 87 ? 23.074 -2.151 6.372 1.00 46.38 87 VAL A C 1
ATOM 724 O O . VAL A 1 87 ? 23.720 -2.399 5.365 1.00 46.38 87 VAL A O 1
ATOM 727 N N . ASN A 1 88 ? 22.963 -0.916 6.860 1.00 35.53 88 ASN A N 1
ATOM 728 C CA . ASN A 1 88 ? 23.992 0.112 6.685 1.00 35.53 88 ASN A CA 1
ATOM 729 C C . ASN A 1 88 ? 23.857 1.172 7.791 1.00 35.53 88 ASN A C 1
ATOM 731 O O . ASN A 1 88 ? 22.956 2.000 7.716 1.00 35.53 88 ASN A O 1
ATOM 735 N N . GLY A 1 89 ? 24.788 1.124 8.755 1.00 37.28 89 GLY A N 1
ATOM 736 C CA . GLY A 1 89 ? 25.349 2.287 9.465 1.00 37.28 89 GLY A CA 1
ATOM 737 C C . GLY A 1 89 ? 24.476 2.988 10.488 1.00 37.28 89 GLY A C 1
ATOM 738 O O . GLY A 1 89 ? 23.781 3.941 10.084 1.00 37.28 89 GLY A O 1
#

pLDDT: mean 86.86, std 12.17, range [35.53, 94.5]